Protein AF-A0A4Q0PP01-F1 (afdb_monomer_lite)

Structure (mmCIF, N/CA/C/O backbone):
data_AF-A0A4Q0PP01-F1
#
_entry.id   AF-A0A4Q0PP01-F1
#
loop_
_atom_site.group_PDB
_atom_site.id
_atom_site.type_symbol
_atom_site.label_atom_id
_atom_site.label_alt_id
_atom_site.label_comp_id
_atom_site.label_asym_id
_atom_site.label_entity_id
_atom_site.label_seq_id
_atom_site.pdbx_PDB_ins_code
_atom_site.Cartn_x
_atom_site.Cartn_y
_atom_site.Cartn_z
_atom_site.occupancy
_atom_site.B_iso_or_equiv
_atom_site.auth_seq_id
_atom_site.auth_comp_id
_atom_site.auth_asym_id
_atom_site.auth_atom_id
_atom_site.pdbx_PDB_model_num
ATOM 1 N N . MET A 1 1 ? 1.313 2.758 -27.546 1.00 60.09 1 MET A N 1
ATOM 2 C CA . MET A 1 1 ? 1.773 2.457 -26.174 1.00 60.09 1 MET A CA 1
ATOM 3 C C . MET A 1 1 ? 0.564 2.130 -25.313 1.00 60.09 1 MET A C 1
ATOM 5 O O . MET A 1 1 ? -0.308 2.982 -25.190 1.00 60.09 1 MET A O 1
ATOM 9 N N . LYS A 1 2 ? 0.461 0.901 -24.791 1.00 79.31 2 LYS A N 1
ATOM 10 C CA . LYS A 1 2 ? -0.613 0.508 -23.866 1.00 79.31 2 LYS A CA 1
ATOM 11 C C . LYS A 1 2 ? -0.053 0.543 -22.448 1.00 79.31 2 LYS A C 1
ATOM 13 O O . LYS A 1 2 ? 0.704 -0.340 -22.068 1.00 79.31 2 LYS A O 1
ATOM 18 N N . SER A 1 3 ? -0.392 1.586 -21.703 1.00 88.75 3 SER A N 1
ATOM 19 C CA . SER A 1 3 ? -0.084 1.669 -20.277 1.00 88.75 3 SER A CA 1
ATOM 20 C C . SER A 1 3 ? -1.261 1.110 -19.495 1.00 88.75 3 SER A C 1
ATOM 22 O O . SER A 1 3 ? -2.408 1.470 -19.763 1.00 88.75 3 SER A O 1
ATOM 24 N N . PHE A 1 4 ? -0.981 0.244 -18.532 1.00 92.62 4 PHE A N 1
ATOM 25 C CA . PHE A 1 4 ? -1.966 -0.202 -17.562 1.00 92.62 4 PHE A CA 1
ATOM 26 C C . PHE A 1 4 ? -1.713 0.511 -16.244 1.00 92.62 4 PHE A C 1
ATOM 28 O O . PHE A 1 4 ? -0.569 0.680 -15.815 1.00 92.62 4 PHE A O 1
ATOM 35 N N . PHE A 1 5 ? -2.788 0.891 -15.572 1.00 93.44 5 PHE A N 1
ATOM 36 C CA . PHE A 1 5 ? -2.717 1.345 -14.199 1.00 93.44 5 PHE A CA 1
ATOM 37 C C . PHE A 1 5 ? -3.873 0.760 -13.400 1.00 93.44 5 PHE A C 1
ATOM 39 O O . PHE A 1 5 ? -4.939 0.462 -13.938 1.00 93.44 5 PHE A O 1
ATOM 46 N N . SER A 1 6 ? -3.651 0.605 -12.104 1.00 93.50 6 SER A N 1
ATOM 47 C CA . SER A 1 6 ? -4.663 0.184 -11.151 1.00 93.50 6 SER A CA 1
ATOM 48 C C . SER A 1 6 ? -4.479 0.943 -9.848 1.00 93.50 6 SER A C 1
ATOM 50 O O . SER A 1 6 ? -3.359 1.129 -9.370 1.00 93.50 6 SER A O 1
ATOM 52 N N . ILE A 1 7 ? -5.589 1.394 -9.276 1.00 95.06 7 ILE A N 1
ATOM 53 C CA . ILE A 1 7 ? -5.611 2.036 -7.966 1.00 95.06 7 ILE A CA 1
ATOM 54 C C . ILE A 1 7 ? -5.857 0.945 -6.925 1.00 95.06 7 ILE A C 1
ATOM 56 O O . ILE A 1 7 ? -6.793 0.154 -7.045 1.00 95.06 7 ILE A O 1
ATOM 60 N N . LEU A 1 8 ? -5.026 0.917 -5.887 1.00 93.19 8 LEU A N 1
ATOM 61 C CA . LEU A 1 8 ? -5.210 0.026 -4.751 1.00 93.19 8 LEU A CA 1
ATOM 62 C C . LEU A 1 8 ? -6.218 0.643 -3.781 1.00 93.19 8 LEU A C 1
ATOM 64 O O . LEU A 1 8 ? -5.985 1.728 -3.240 1.00 93.19 8 LEU A O 1
ATOM 68 N N . TYR A 1 9 ? -7.308 -0.078 -3.539 1.00 92.25 9 TYR A N 1
ATOM 69 C CA . TYR A 1 9 ? -8.351 0.302 -2.594 1.00 92.25 9 TYR A CA 1
ATOM 70 C C . TYR A 1 9 ? -8.368 -0.640 -1.395 1.00 92.25 9 TYR A C 1
ATOM 72 O O . TYR A 1 9 ? -8.250 -1.854 -1.559 1.00 92.25 9 TYR A O 1
ATOM 80 N N . LEU A 1 10 ? -8.580 -0.084 -0.205 1.00 88.75 10 LEU A N 1
ATOM 81 C CA . LEU A 1 10 ? -8.831 -0.845 1.013 1.00 88.75 10 LEU A CA 1
ATOM 82 C C . LEU A 1 10 ? -10.252 -0.572 1.512 1.00 88.75 10 LEU A C 1
ATOM 84 O O . LEU A 1 10 ? -10.628 0.599 1.611 1.00 88.75 10 LEU A O 1
ATOM 88 N N . PRO A 1 11 ? -11.045 -1.612 1.815 1.00 86.88 11 PRO A N 1
ATOM 89 C CA . PRO A 1 11 ? -12.341 -1.433 2.457 1.00 86.88 11 PRO A CA 1
ATOM 90 C C . PRO A 1 11 ? -12.155 -0.938 3.897 1.00 86.88 11 PRO A C 1
ATOM 92 O O . PRO A 1 11 ? -11.253 -1.402 4.598 1.00 86.88 11 PRO A O 1
ATOM 95 N N . LEU A 1 12 ? -12.997 0.002 4.334 1.00 82.81 12 LEU A N 1
ATOM 96 C CA . LEU A 1 12 ? -12.965 0.524 5.710 1.00 82.81 12 LEU A CA 1
ATOM 97 C C . LEU A 1 12 ? -13.694 -0.391 6.700 1.00 82.81 12 LEU A C 1
ATOM 99 O O . LEU A 1 12 ? -13.310 -0.473 7.865 1.00 82.81 12 LEU A O 1
ATOM 103 N N . SER A 1 13 ? -14.709 -1.119 6.237 1.00 78.06 13 SER A N 1
ATOM 104 C CA . SER A 1 13 ? -15.347 -2.197 6.988 1.00 78.06 13 SER A CA 1
ATOM 105 C C . SER A 1 13 ? -15.836 -3.293 6.036 1.00 78.06 13 SER A C 1
ATOM 107 O O . SER A 1 13 ? -15.822 -3.116 4.818 1.00 78.06 13 SER A O 1
ATOM 109 N N . ALA A 1 14 ? -16.222 -4.447 6.584 1.00 75.69 14 ALA A N 1
ATOM 110 C CA . ALA A 1 14 ? -16.796 -5.536 5.792 1.00 75.69 14 ALA A CA 1
ATOM 111 C C . ALA A 1 14 ? -18.241 -5.240 5.348 1.00 75.69 14 ALA A C 1
ATOM 113 O O . ALA A 1 14 ? -18.665 -5.714 4.298 1.00 75.69 14 ALA A O 1
ATOM 114 N N . ASP A 1 15 ? -18.965 -4.442 6.137 1.00 79.00 15 ASP A N 1
ATOM 115 C CA . ASP A 1 15 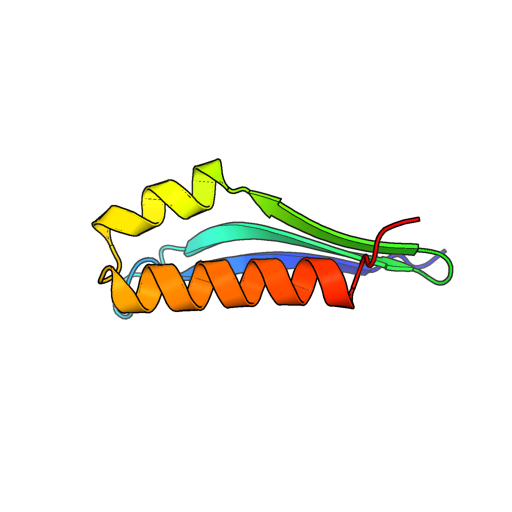? -20.395 -4.174 5.953 1.00 79.00 15 ASP A CA 1
ATOM 116 C C . ASP A 1 15 ? -20.659 -2.881 5.164 1.00 79.00 15 ASP A C 1
ATOM 118 O O . ASP A 1 15 ? -21.717 -2.710 4.560 1.00 79.00 15 ASP A O 1
ATOM 122 N N . LEU A 1 16 ? -19.694 -1.957 5.153 1.00 73.94 16 LEU A N 1
ATOM 123 C CA . LEU A 1 16 ? -19.767 -0.694 4.425 1.00 73.94 16 LEU A CA 1
ATOM 124 C C . LEU A 1 16 ? -19.131 -0.857 3.044 1.00 73.94 16 LEU A C 1
ATOM 126 O O . LEU A 1 16 ? -18.046 -1.413 2.894 1.00 73.94 16 LEU A O 1
ATOM 130 N N . GLN A 1 17 ? -19.762 -0.285 2.017 1.00 83.25 17 GLN A N 1
ATOM 131 C CA . GLN A 1 17 ? -19.179 -0.227 0.669 1.00 83.25 17 GLN A CA 1
ATOM 132 C C . GLN A 1 17 ? -18.062 0.824 0.533 1.00 83.25 17 GLN A C 1
ATOM 134 O O . GLN A 1 17 ? -17.519 1.025 -0.556 1.00 83.25 17 GLN A O 1
ATOM 139 N N . GLU A 1 18 ? -17.711 1.497 1.627 1.00 86.62 18 GLU A N 1
ATOM 140 C CA . GLU A 1 18 ? -16.709 2.551 1.658 1.00 86.62 18 GLU A CA 1
ATOM 141 C C . GLU A 1 18 ? -15.297 1.984 1.525 1.00 86.62 18 GLU A C 1
ATOM 143 O O . GLU A 1 18 ? -14.883 1.046 2.216 1.00 86.62 18 GLU A O 1
ATOM 148 N N . LYS A 1 19 ? -14.533 2.587 0.616 1.00 90.25 19 LYS A N 1
ATOM 149 C CA . LYS A 1 19 ? -13.161 2.195 0.316 1.00 90.25 19 LYS A CA 1
ATOM 150 C C . LYS A 1 19 ? -12.287 3.430 0.246 1.00 90.25 19 LYS A C 1
ATOM 152 O O . LYS A 1 19 ? -12.677 4.442 -0.331 1.00 90.25 19 LYS A O 1
ATOM 157 N N . ILE A 1 20 ? -11.069 3.314 0.755 1.00 89.62 20 ILE A N 1
ATOM 158 C CA . ILE A 1 20 ? -10.046 4.344 0.618 1.00 89.62 20 ILE A CA 1
ATOM 159 C C . ILE A 1 20 ? -9.015 3.918 -0.423 1.00 89.62 20 ILE A C 1
ATOM 161 O O . ILE A 1 20 ? -8.538 2.784 -0.425 1.00 89.62 20 ILE A O 1
ATOM 165 N N . SER A 1 21 ? -8.664 4.833 -1.327 1.00 93.19 21 SER A N 1
ATOM 166 C CA . SER A 1 21 ? -7.538 4.637 -2.240 1.00 93.19 21 SER A CA 1
ATOM 167 C C . SER A 1 21 ? -6.230 4.857 -1.489 1.00 93.19 21 SER A C 1
ATOM 169 O O . SER A 1 21 ? -5.992 5.946 -0.971 1.00 93.19 21 SER A O 1
ATOM 171 N N . VAL A 1 22 ? -5.360 3.851 -1.446 1.00 94.25 22 VAL A N 1
ATOM 172 C CA . VAL A 1 22 ? -4.092 3.923 -0.698 1.00 94.25 22 VAL A CA 1
ATOM 173 C C . VAL A 1 22 ? -2.859 3.800 -1.572 1.00 94.25 22 VAL A C 1
ATOM 175 O O . VAL A 1 22 ? -1.770 4.117 -1.106 1.00 94.25 22 VAL A O 1
ATOM 178 N N . GLY A 1 23 ? -2.997 3.404 -2.836 1.00 94.00 23 GLY A N 1
ATOM 179 C CA . GLY A 1 23 ? -1.850 3.298 -3.730 1.00 94.00 23 GLY A CA 1
ATOM 180 C C . GLY A 1 23 ? -2.200 3.243 -5.205 1.00 94.00 23 GLY A C 1
ATOM 181 O O . GLY A 1 23 ? -3.368 3.206 -5.589 1.00 94.00 23 GLY A O 1
ATOM 182 N N . LEU A 1 24 ? -1.153 3.249 -6.019 1.00 94.19 24 LEU A N 1
ATOM 183 C CA . LEU A 1 24 ? -1.186 3.182 -7.469 1.00 94.19 24 LEU A CA 1
ATOM 184 C C . LEU A 1 24 ? -0.143 2.168 -7.929 1.00 94.19 24 LEU A C 1
ATOM 186 O O . LEU A 1 24 ? 1.026 2.245 -7.546 1.00 94.19 24 LEU A O 1
ATOM 190 N N . PHE A 1 25 ? -0.579 1.265 -8.792 1.00 93.38 25 PHE A N 1
ATOM 191 C CA . PHE A 1 25 ? 0.284 0.431 -9.604 1.00 93.38 25 PHE A CA 1
ATOM 192 C C . PHE A 1 25 ? 0.181 0.898 -11.052 1.00 93.38 25 PHE A C 1
ATOM 194 O O . PHE A 1 25 ? -0.923 1.076 -11.567 1.00 93.38 25 PHE A O 1
ATOM 201 N N . MET A 1 26 ? 1.314 1.102 -11.709 1.00 92.25 26 MET A N 1
ATOM 202 C CA . MET A 1 26 ? 1.373 1.446 -13.123 1.00 92.25 26 MET A CA 1
ATOM 203 C C . MET A 1 26 ? 2.433 0.590 -13.794 1.00 92.25 26 MET A C 1
ATOM 205 O O . MET A 1 26 ? 3.548 0.476 -13.285 1.00 92.25 26 MET A O 1
ATOM 209 N N . PHE A 1 27 ? 2.094 0.017 -14.944 1.00 91.25 27 PHE A N 1
ATOM 210 C CA . PHE A 1 27 ? 3.069 -0.675 -15.765 1.00 91.25 27 PHE A CA 1
ATOM 211 C C . PHE A 1 27 ? 2.891 -0.380 -17.250 1.00 91.25 27 PHE A C 1
ATOM 213 O O . PHE A 1 27 ? 1.78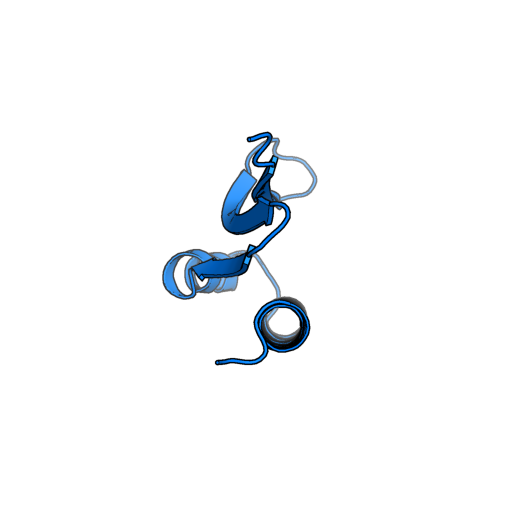2 -0.200 -17.762 1.00 91.25 27 PHE A O 1
ATOM 220 N N . ASN A 1 28 ? 4.017 -0.376 -17.944 1.00 91.25 28 ASN A N 1
ATOM 221 C CA . ASN A 1 28 ? 4.098 -0.504 -19.389 1.00 91.25 28 ASN A CA 1
ATOM 222 C C . ASN A 1 28 ? 5.314 -1.386 -19.733 1.00 91.25 28 ASN A C 1
ATOM 224 O O . ASN A 1 28 ? 5.870 -2.053 -18.862 1.00 91.25 28 ASN A O 1
ATOM 228 N N . GLU A 1 29 ? 5.719 -1.412 -20.999 1.00 86.94 29 GLU A N 1
ATOM 229 C CA . GLU A 1 29 ? 6.850 -2.224 -21.473 1.00 86.94 29 GLU A CA 1
ATOM 230 C C . GLU A 1 29 ? 8.211 -1.814 -20.873 1.00 86.94 29 GLU A C 1
ATOM 232 O O . GLU A 1 29 ? 9.155 -2.593 -20.925 1.00 86.94 29 GLU A O 1
ATOM 237 N N . GLN A 1 30 ? 8.324 -0.613 -20.300 1.00 86.19 30 GLN A N 1
ATOM 238 C CA . GLN A 1 30 ? 9.590 -0.008 -19.864 1.00 86.19 30 GLN A CA 1
ATOM 239 C C . GLN A 1 30 ? 9.651 0.237 -18.353 1.00 86.19 30 GLN A C 1
ATOM 241 O O . GLN A 1 30 ? 10.731 0.275 -17.772 1.00 86.19 30 GLN A O 1
ATOM 246 N N . VAL A 1 31 ?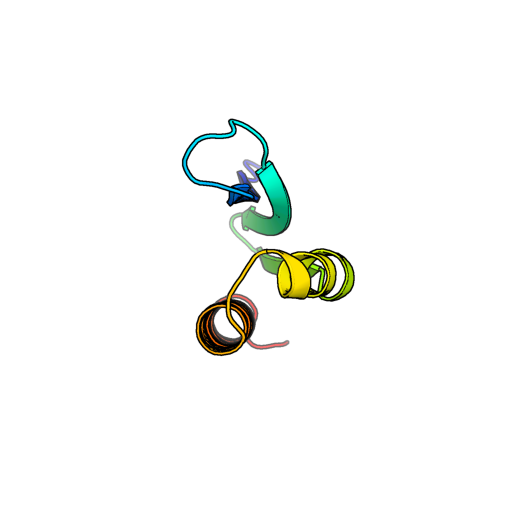 8.499 0.445 -17.718 1.00 86.69 31 VAL A N 1
ATOM 247 C CA . VAL A 1 31 ? 8.397 0.974 -16.362 1.00 86.69 31 VAL A CA 1
ATOM 248 C C . VAL A 1 31 ? 7.389 0.159 -15.568 1.00 86.69 31 VAL A C 1
ATOM 250 O O . VAL A 1 31 ? 6.282 -0.110 -16.037 1.00 86.69 31 VAL A O 1
ATOM 253 N N . LYS A 1 32 ? 7.765 -0.184 -14.335 1.00 89.75 32 LYS A N 1
ATOM 254 C CA . LYS A 1 32 ? 6.884 -0.732 -13.303 1.00 89.75 32 LYS A CA 1
ATOM 255 C C . LYS A 1 32 ? 6.994 0.176 -12.088 1.00 89.75 32 LYS A C 1
ATOM 257 O O . LYS A 1 32 ? 8.074 0.329 -11.536 1.00 89.75 32 LYS A O 1
ATOM 262 N N . ILE A 1 33 ? 5.894 0.812 -11.707 1.00 91.44 33 ILE A N 1
ATOM 263 C CA . ILE A 1 33 ? 5.843 1.717 -10.560 1.00 91.44 33 ILE A CA 1
ATOM 264 C C . ILE A 1 33 ? 4.779 1.211 -9.604 1.00 91.44 33 ILE A C 1
ATOM 266 O O . ILE A 1 33 ? 3.622 1.016 -9.987 1.00 91.44 33 ILE A O 1
ATOM 270 N N . PHE A 1 34 ? 5.158 1.085 -8.338 1.00 93.75 34 PHE A N 1
ATOM 271 C CA . PHE A 1 34 ? 4.216 0.963 -7.241 1.00 93.75 34 PHE A CA 1
ATOM 272 C C . PHE A 1 34 ? 4.479 2.053 -6.207 1.00 93.75 34 PHE A C 1
ATOM 274 O O . PHE A 1 34 ? 5.585 2.193 -5.687 1.00 93.75 34 PHE A O 1
ATOM 281 N N . LYS A 1 35 ? 3.448 2.836 -5.893 1.00 94.19 35 LYS A N 1
ATOM 282 C CA . LYS A 1 35 ? 3.500 3.841 -4.827 1.00 94.19 35 LYS A CA 1
ATOM 283 C C . LYS A 1 35 ? 2.260 3.732 -3.959 1.00 94.19 35 LYS A C 1
ATOM 285 O O . LYS A 1 35 ? 1.159 3.539 -4.464 1.00 94.19 35 LYS A O 1
ATOM 290 N N . PHE A 1 36 ? 2.432 3.918 -2.658 1.00 94.75 36 PHE A N 1
ATOM 291 C CA . PHE A 1 36 ? 1.335 4.012 -1.705 1.00 94.75 36 PHE A CA 1
ATOM 292 C C . PHE A 1 36 ? 1.493 5.260 -0.833 1.00 94.75 36 PHE A C 1
ATOM 294 O O . PHE A 1 36 ? 2.599 5.775 -0.660 1.00 94.75 36 PHE A O 1
ATOM 301 N N . SER A 1 37 ? 0.377 5.785 -0.332 1.00 94.25 37 SER A N 1
ATOM 302 C CA . SER A 1 37 ? 0.342 6.983 0.505 1.00 94.25 37 SER A CA 1
ATOM 303 C C . SER A 1 37 ? 0.410 6.590 1.976 1.00 94.25 3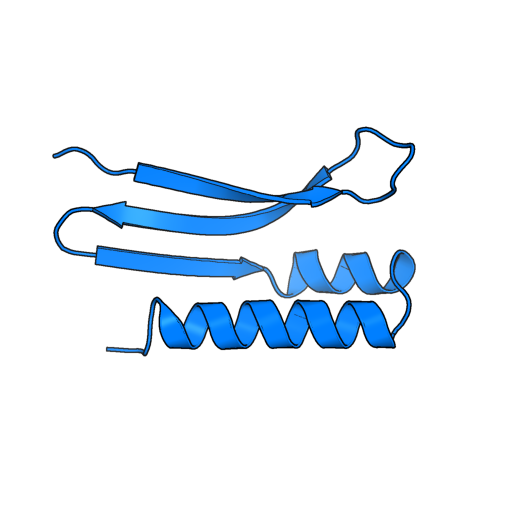7 SER A C 1
ATOM 305 O O . SER A 1 37 ? -0.542 6.036 2.523 1.00 94.25 37 SER A O 1
ATOM 307 N N . GLU A 1 38 ? 1.531 6.906 2.622 1.00 92.06 38 GLU A N 1
ATOM 308 C CA . GLU A 1 38 ? 1.702 6.730 4.070 1.00 92.06 38 GLU A CA 1
ATOM 309 C C . GLU A 1 38 ? 0.686 7.554 4.870 1.00 92.06 38 GLU A C 1
ATOM 311 O O . GLU A 1 38 ? 0.147 7.065 5.855 1.00 92.06 38 GLU A O 1
ATOM 316 N N . GLU A 1 39 ? 0.371 8.774 4.429 1.00 92.00 39 GLU A N 1
ATOM 317 C CA . GLU A 1 39 ? -0.629 9.634 5.073 1.00 92.00 39 GLU A CA 1
ATOM 318 C C . GLU A 1 39 ? -2.018 8.981 5.067 1.00 92.00 39 GLU A C 1
ATOM 320 O O . GLU A 1 39 ? -2.638 8.816 6.117 1.00 92.00 39 GLU A O 1
ATOM 325 N N . LYS A 1 40 ? -2.481 8.513 3.899 1.00 90.94 40 LYS A N 1
ATOM 326 C CA . LYS A 1 40 ? -3.770 7.815 3.797 1.00 90.94 40 LYS A CA 1
ATOM 327 C C . LYS A 1 40 ? -3.766 6.486 4.543 1.00 90.94 40 LYS A C 1
ATOM 329 O O . LYS A 1 40 ? -4.793 6.092 5.088 1.00 90.94 40 LYS A O 1
ATOM 334 N N . LEU A 1 41 ? -2.621 5.803 4.590 1.00 91.19 41 LEU A N 1
ATOM 335 C CA . LEU A 1 41 ? -2.468 4.586 5.374 1.00 91.19 41 LEU A CA 1
ATOM 336 C C . LEU A 1 41 ? -2.632 4.886 6.869 1.00 91.19 41 LEU A C 1
ATOM 338 O O . LEU A 1 41 ? -3.357 4.162 7.539 1.00 91.19 41 LEU A O 1
ATOM 342 N N . GLN A 1 42 ? -2.042 5.966 7.391 1.00 90.81 42 GLN A N 1
ATOM 343 C CA . GLN A 1 42 ? -2.139 6.332 8.811 1.00 90.81 42 GLN A CA 1
ATOM 344 C C . GLN A 1 42 ? -3.577 6.550 9.291 1.00 90.81 42 GLN A C 1
ATOM 346 O O . GLN A 1 42 ? -3.878 6.187 10.430 1.00 90.81 42 GLN A O 1
ATOM 351 N N . LEU A 1 43 ? -4.468 7.053 8.431 1.00 88.56 43 LEU A N 1
ATOM 352 C CA . LEU A 1 43 ? -5.897 7.182 8.743 1.00 88.56 43 LEU A CA 1
ATOM 353 C C . LEU A 1 43 ? -6.531 5.831 9.124 1.00 88.56 43 LEU A C 1
ATOM 355 O O . LEU A 1 43 ? -7.455 5.792 9.931 1.00 88.56 43 LEU A O 1
ATOM 359 N N . LEU A 1 44 ? -5.992 4.711 8.624 1.00 87.44 44 LEU A N 1
ATOM 360 C CA . LEU A 1 44 ? -6.484 3.361 8.917 1.00 87.44 44 LEU A CA 1
ATOM 361 C C . LEU A 1 44 ? -6.137 2.848 10.317 1.00 87.44 44 LEU A C 1
ATOM 363 O O . LEU A 1 44 ? -6.716 1.849 10.745 1.00 87.44 44 LEU A O 1
ATOM 367 N N . LYS A 1 45 ? -5.246 3.515 11.063 1.00 87.88 45 LYS A N 1
ATOM 368 C CA . LYS A 1 45 ? -4.919 3.114 12.445 1.00 87.88 45 LYS A CA 1
ATOM 369 C C . LYS A 1 45 ? -6.136 3.126 13.373 1.00 87.88 45 LYS A C 1
ATOM 371 O O . LYS A 1 45 ? -6.158 2.361 14.326 1.00 87.88 45 LYS A O 1
ATOM 376 N N . GLY A 1 46 ? -7.124 3.983 13.101 1.00 85.62 46 GLY A N 1
ATOM 377 C CA . GLY A 1 46 ? -8.374 4.036 13.865 1.00 85.62 46 GLY A CA 1
ATOM 378 C C . GLY A 1 46 ? -9.379 2.936 13.504 1.00 85.62 46 GLY A C 1
ATOM 379 O O . GLY A 1 46 ? -10.291 2.676 14.280 1.00 85.62 46 GLY A O 1
ATOM 380 N N . PHE A 1 47 ? -9.212 2.282 12.351 1.00 85.19 47 PHE A N 1
ATOM 381 C CA . PHE A 1 47 ? -10.154 1.286 11.821 1.00 85.19 47 PHE A CA 1
ATOM 382 C C . PHE A 1 47 ? -9.638 -0.153 11.957 1.00 85.19 47 PHE A C 1
ATOM 384 O O . PHE A 1 47 ? -10.415 -1.105 11.982 1.00 85.19 47 PHE A O 1
ATOM 391 N N . LEU A 1 48 ? -8.317 -0.330 12.036 1.00 86.31 48 LEU A N 1
ATOM 392 C CA . LEU A 1 48 ? -7.658 -1.629 12.125 1.00 86.31 48 LEU A CA 1
ATOM 393 C C . LEU A 1 48 ? -7.002 -1.807 13.492 1.00 86.31 48 LEU A C 1
ATOM 395 O O . LEU A 1 48 ? -6.464 -0.866 14.065 1.00 86.31 48 LEU A O 1
ATOM 399 N N . SER A 1 49 ? -6.948 -3.048 13.981 1.00 89.69 49 SER A N 1
ATOM 400 C CA . SER A 1 49 ? -6.094 -3.359 15.128 1.00 89.69 49 SER A CA 1
ATOM 401 C C . SER A 1 49 ? -4.623 -3.078 14.797 1.00 89.69 49 SER A C 1
ATOM 403 O O . SER A 1 49 ? -4.191 -3.243 13.651 1.00 89.69 49 SER A O 1
ATOM 405 N N . SER A 1 50 ? -3.825 -2.716 15.806 1.00 92.00 50 SER A N 1
ATOM 406 C CA . SER A 1 50 ? -2.400 -2.385 15.638 1.00 92.00 50 SER A CA 1
ATOM 407 C C . SER A 1 50 ? -1.615 -3.472 14.899 1.00 92.00 50 SER A C 1
ATOM 409 O O . SER A 1 50 ? -0.770 -3.167 14.060 1.00 92.00 50 SER A O 1
ATOM 411 N N . GLN A 1 51 ? -1.936 -4.744 15.156 1.00 93.94 51 GLN A N 1
ATOM 412 C CA . GLN A 1 51 ? -1.328 -5.882 14.470 1.00 93.94 51 GLN A CA 1
ATOM 413 C C . GLN A 1 51 ? -1.676 -5.903 12.974 1.00 93.94 51 GLN A C 1
ATOM 415 O O . GLN A 1 51 ? -0.781 -5.999 12.136 1.00 93.94 51 GLN A O 1
ATOM 420 N N . ARG A 1 52 ? -2.964 -5.777 12.617 1.00 90.69 52 ARG A N 1
ATOM 421 C CA . ARG A 1 52 ? -3.413 -5.760 11.212 1.00 90.69 52 ARG A CA 1
ATOM 422 C C . ARG A 1 52 ? -2.832 -4.569 10.457 1.00 90.69 52 ARG A C 1
ATOM 424 O O . ARG A 1 52 ? -2.376 -4.733 9.329 1.00 90.69 52 ARG A O 1
ATOM 431 N N . TYR A 1 53 ? -2.794 -3.401 11.096 1.00 93.00 53 TYR A N 1
ATOM 432 C CA . TYR A 1 53 ? -2.143 -2.214 10.548 1.00 93.00 53 TYR A CA 1
ATOM 433 C C . TYR A 1 53 ? -0.650 -2.460 10.276 1.00 93.00 53 TYR A C 1
ATOM 435 O O . TYR A 1 53 ? -0.159 -2.149 9.190 1.00 93.00 53 TYR A O 1
ATOM 443 N N . GLY A 1 54 ? 0.066 -3.053 11.238 1.00 94.31 54 GLY A N 1
ATOM 444 C CA . GLY A 1 54 ? 1.481 -3.397 11.094 1.00 94.31 54 GLY A CA 1
ATOM 445 C C . GLY A 1 54 ? 1.740 -4.347 9.922 1.00 94.31 54 GLY A C 1
ATOM 446 O O . GLY A 1 54 ? 2.606 -4.068 9.092 1.00 94.31 54 GLY A O 1
ATOM 447 N N . HIS A 1 55 ? 0.944 -5.415 9.805 1.00 94.62 55 HIS A N 1
ATOM 448 C CA . HIS A 1 55 ? 1.036 -6.356 8.685 1.00 94.62 55 HIS A CA 1
ATOM 449 C C . HIS A 1 55 ? 0.768 -5.687 7.338 1.00 94.62 55 HIS A C 1
ATOM 451 O O . HIS A 1 55 ? 1.549 -5.869 6.408 1.00 94.62 55 HIS A O 1
ATOM 457 N N . LEU A 1 56 ? -0.292 -4.882 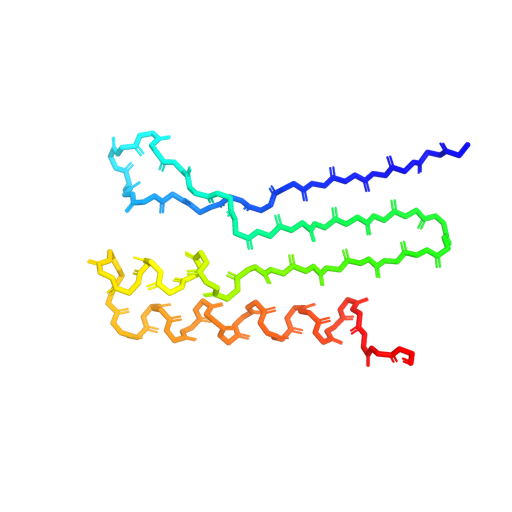7.238 1.00 93.12 56 LEU A N 1
ATOM 458 C CA . LEU A 1 56 ? -0.622 -4.157 6.013 1.00 93.12 56 LEU A CA 1
ATOM 459 C C . LEU A 1 56 ? 0.520 -3.225 5.593 1.00 93.12 56 LEU A C 1
ATOM 461 O O . LEU A 1 56 ? 0.942 -3.248 4.439 1.00 93.12 56 LEU A O 1
ATOM 465 N N . LYS A 1 57 ? 1.046 -2.423 6.526 1.00 94.19 57 LYS A N 1
ATOM 466 C CA . LYS A 1 57 ? 2.147 -1.500 6.237 1.00 94.19 57 LYS A CA 1
ATOM 467 C C . LYS A 1 57 ? 3.402 -2.241 5.779 1.00 94.19 57 LYS A C 1
ATOM 469 O O . LYS A 1 57 ? 4.013 -1.850 4.784 1.00 94.19 57 LYS A O 1
ATOM 474 N N . SER A 1 58 ? 3.781 -3.299 6.493 1.00 95.62 58 SER A N 1
ATOM 475 C CA . SER A 1 58 ? 4.919 -4.143 6.124 1.00 95.62 58 SER A CA 1
ATOM 476 C C . SER A 1 58 ? 4.728 -4.732 4.725 1.00 95.62 58 SER A C 1
ATOM 478 O O . SER A 1 58 ? 5.606 -4.564 3.884 1.00 95.62 58 SER A O 1
ATOM 480 N N . TYR A 1 59 ? 3.555 -5.297 4.427 1.00 94.56 59 TYR A N 1
ATOM 481 C CA . TYR A 1 59 ? 3.235 -5.843 3.107 1.00 94.56 59 TYR A CA 1
ATOM 482 C C . TYR A 1 59 ? 3.377 -4.803 1.988 1.00 94.56 59 TYR A C 1
ATOM 484 O O . TYR A 1 59 ? 4.062 -5.056 1.003 1.00 94.56 59 TYR A O 1
ATOM 492 N N . LEU A 1 60 ? 2.787 -3.613 2.147 1.00 93.94 60 LEU A N 1
ATOM 493 C CA . LEU A 1 60 ? 2.888 -2.542 1.146 1.00 93.94 60 LEU A CA 1
ATOM 494 C C . LEU A 1 60 ? 4.333 -2.062 0.950 1.00 93.94 60 LEU A C 1
ATOM 496 O O . LEU A 1 60 ? 4.726 -1.719 -0.164 1.00 93.94 60 LEU A O 1
ATOM 500 N N . THR A 1 61 ? 5.128 -2.061 2.021 1.00 94.00 61 THR A N 1
ATOM 501 C CA . THR A 1 61 ? 6.543 -1.674 1.979 1.00 94.00 61 THR A CA 1
ATOM 502 C C . THR A 1 61 ? 7.372 -2.711 1.224 1.00 94.00 61 THR A C 1
ATOM 504 O O . THR A 1 61 ? 8.142 -2.340 0.341 1.00 94.00 61 THR A O 1
ATOM 507 N N . HIS A 1 62 ? 7.177 -4.000 1.514 1.00 94.12 62 HIS A N 1
ATOM 508 C CA . HIS A 1 62 ? 7.816 -5.088 0.773 1.00 94.12 62 HIS A CA 1
ATOM 509 C C . HIS A 1 62 ? 7.415 -5.066 -0.702 1.00 94.12 62 HIS A C 1
ATOM 511 O O . HIS A 1 62 ? 8.284 -5.053 -1.563 1.00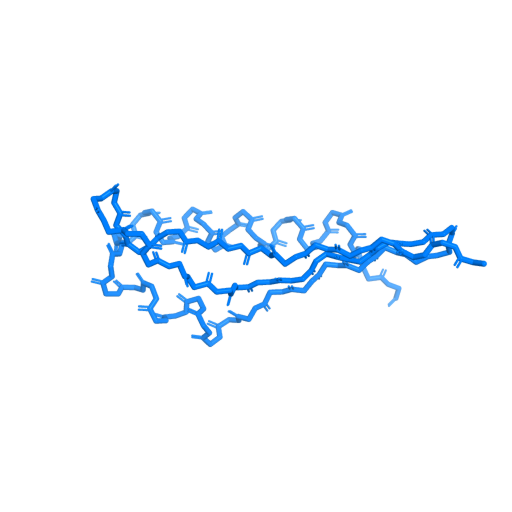 94.12 62 HIS A O 1
ATOM 517 N N . LEU A 1 63 ? 6.121 -4.918 -0.997 1.00 92.31 63 LEU A N 1
ATOM 518 C CA . LEU A 1 63 ? 5.618 -4.845 -2.368 1.00 92.31 63 LEU A CA 1
ATOM 519 C C . LEU A 1 63 ? 6.239 -3.688 -3.163 1.00 92.31 63 LEU A C 1
ATOM 521 O O . LEU A 1 63 ? 6.536 -3.836 -4.346 1.00 92.31 63 LEU A O 1
ATOM 525 N N . LYS A 1 64 ? 6.452 -2.534 -2.520 1.00 92.38 64 LYS A N 1
ATOM 526 C CA . LYS A 1 64 ? 7.164 -1.410 -3.133 1.00 92.38 64 LYS A CA 1
ATOM 527 C C . LYS A 1 64 ? 8.593 -1.788 -3.499 1.00 92.38 64 LYS A C 1
ATOM 529 O O . LYS A 1 64 ? 8.984 -1.543 -4.631 1.00 92.38 64 LYS A O 1
ATOM 534 N N . ASN A 1 65 ? 9.326 -2.397 -2.574 1.00 91.38 65 ASN A N 1
ATOM 535 C CA . ASN A 1 65 ? 10.712 -2.798 -2.803 1.00 91.38 65 ASN A CA 1
ATOM 536 C C . ASN A 1 65 ? 10.833 -3.918 -3.850 1.00 91.38 65 ASN A C 1
ATOM 538 O O . ASN A 1 65 ? 11.830 -3.977 -4.556 1.00 91.38 65 ASN A O 1
ATOM 542 N N . ASP A 1 66 ? 9.826 -4.782 -3.981 1.00 90.50 66 ASP A N 1
ATOM 543 C CA . ASP A 1 66 ? 9.838 -5.864 -4.972 1.00 90.50 66 ASP A CA 1
ATOM 544 C C . ASP A 1 66 ? 9.530 -5.357 -6.392 1.00 90.50 66 ASP A C 1
ATOM 546 O O . ASP A 1 66 ? 10.087 -5.850 -7.373 1.00 90.50 66 ASP A O 1
ATOM 550 N N . ILE A 1 67 ? 8.614 -4.390 -6.522 1.00 88.69 67 ILE A N 1
ATOM 551 C CA . ILE A 1 67 ? 8.155 -3.878 -7.825 1.00 88.69 67 ILE A CA 1
ATOM 552 C C . ILE A 1 67 ? 9.056 -2.761 -8.350 1.00 88.69 67 ILE A C 1
ATOM 554 O O . ILE A 1 67 ? 9.331 -2.708 -9.549 1.00 88.69 67 ILE A O 1
ATOM 558 N N . ASP A 1 68 ? 9.460 -1.860 -7.464 1.00 78.75 68 ASP A N 1
ATOM 559 C CA . ASP A 1 68 ? 10.324 -0.720 -7.745 1.00 78.75 68 ASP A CA 1
ATOM 560 C C . ASP A 1 68 ? 11.518 -0.805 -6.781 1.00 78.75 68 ASP A C 1
ATOM 562 O O . ASP A 1 68 ? 11.550 -0.095 -5.770 1.00 78.75 68 ASP A O 1
ATOM 566 N N . PRO A 1 69 ? 12.480 -1.718 -7.040 1.00 61.88 69 PRO A N 1
ATOM 567 C CA . PRO A 1 69 ? 13.623 -1.963 -6.156 1.00 61.88 69 PRO A CA 1
ATOM 568 C C . PRO A 1 69 ? 14.587 -0.776 -6.017 1.00 61.88 69 PRO A C 1
ATOM 570 O O . PRO A 1 69 ? 15.609 -0.900 -5.345 1.00 61.88 69 PRO A O 1
ATOM 573 N N . GLY A 1 70 ? 14.250 0.381 -6.591 1.00 60.53 70 GLY A N 1
ATOM 574 C CA . GLY A 1 70 ? 15.141 1.517 -6.724 1.00 60.53 70 GLY A CA 1
ATOM 575 C C . GLY A 1 70 ? 16.071 1.309 -7.913 1.00 60.53 70 GLY A C 1
ATOM 576 O O . GLY A 1 70 ? 16.842 0.352 -7.962 1.00 60.53 70 GLY A O 1
ATOM 577 N N . VAL A 1 71 ? 15.975 2.219 -8.879 1.00 45.34 71 VAL A N 1
ATOM 578 C CA . VAL A 1 71 ? 17.132 2.638 -9.681 1.00 45.34 71 VAL A CA 1
ATOM 579 C C . VAL A 1 71 ? 17.882 3.689 -8.876 1.00 45.34 71 VAL A C 1
ATOM 581 O O . VAL A 1 71 ? 17.190 4.551 -8.282 1.00 45.34 71 VAL A O 1
#

pLDDT: mean 88.06, std 9.14, range [45.34, 95.62]

Secondary structure (DSSP, 8-state):
---EEEEEEEES-SSS--EEEEEEEEE-SS-EEEEE-HHHHHHGGGTS-HHHHHHHHHHHHHHHHHH----

Foldseek 3Di:
DDKDKDFDWDDLDPPDPDIDGFWMWIDDPPDTAIDGDPVSLVVSPVRDPPVVSVVVVVVSVVVRCVRCVDD

Organism: NCBI:txid988

Radius of gyration: 13.66 Å; chains: 1; bounding box: 38×16×42 Å

Sequence (71 aa):
MKSFFSILYLPLSADLQEKISVGLFMFNEQVKIFKFSEEKLQLLKGFLSSQRYGHLKSYLTHLKNDIDPGV